Protein AF-A0A7K3F482-F1 (afdb_monomer_lite)

Secondary structure (DSSP, 8-state):
----EEEGGGS-SSSHHHHHHHHHHTT-SEEEEEEETTTHHHHTHHHHHHHHHTT----EEEEE-S--TT-SSHHHHHHHHHHHHHHHTT--

pLDDT: mean 95.77, std 5.41, range [56.22, 98.81]

Foldseek 3Di:
DDAAEDEQVVFDDDALVNSQVRCVVVPHPAYAYELEAPLVLLVCLVRVVVCVVVPHHHQHYDYDDPAACPDPDPVRNVRNVVSVVSNVVRND

Radius of gyration: 14.33 Å; chains: 1; bounding box: 32×23×43 Å

Structure (mmCIF, N/CA/C/O backbone):
data_AF-A0A7K3F482-F1
#
_entry.id   AF-A0A7K3F482-F1
#
loop_
_atom_site.group_PDB
_atom_site.id
_atom_site.type_symbol
_atom_site.label_atom_id
_atom_site.label_alt_id
_atom_site.label_comp_id
_atom_site.label_asym_id
_atom_site.label_entity_id
_atom_site.label_seq_id
_atom_site.pdbx_PDB_ins_code
_atom_site.Cartn_x
_atom_site.Cartn_y
_atom_site.Cartn_z
_atom_site.occupancy
_atom_site.B_iso_or_equiv
_atom_site.auth_seq_id
_atom_site.auth_comp_id
_atom_site.auth_asym_id
_atom_site.auth_atom_id
_atom_site.pdbx_PDB_model_num
ATOM 1 N N . MET A 1 1 ? 7.289 1.654 24.410 1.00 8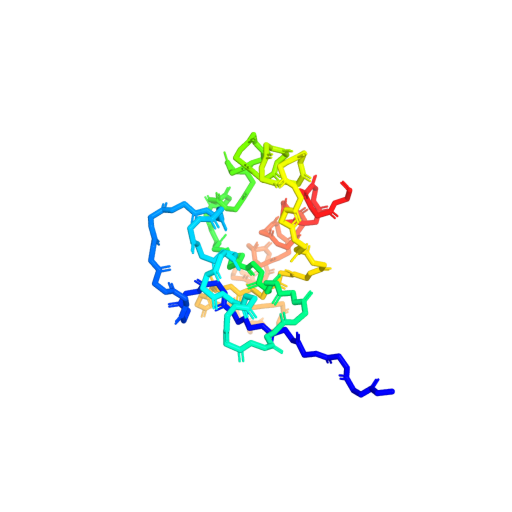1.00 1 MET A N 1
ATOM 2 C CA . MET A 1 1 ? 6.732 0.375 23.918 1.00 81.00 1 MET A CA 1
ATOM 3 C C . MET A 1 1 ? 7.048 0.246 22.441 1.00 81.00 1 MET A C 1
ATOM 5 O O . MET A 1 1 ? 7.129 1.272 21.773 1.00 81.00 1 MET A O 1
ATOM 9 N N . LEU A 1 2 ? 7.272 -0.979 21.966 1.00 94.19 2 LEU A N 1
ATOM 10 C CA . LEU A 1 2 ? 7.431 -1.286 20.544 1.00 94.19 2 LEU A CA 1
ATOM 11 C C . LEU A 1 2 ? 6.076 -1.112 19.843 1.00 94.19 2 LEU A C 1
ATOM 13 O O . LEU A 1 2 ? 5.087 -1.609 20.370 1.00 94.19 2 LEU A O 1
ATOM 17 N N . LYS A 1 3 ? 6.044 -0.422 18.696 1.00 96.81 3 LYS A N 1
ATOM 18 C CA . LYS A 1 3 ? 4.871 -0.380 17.813 1.00 96.81 3 LYS A CA 1
ATOM 19 C C . LYS A 1 3 ? 5.036 -1.395 16.693 1.00 96.81 3 LYS A C 1
ATOM 21 O O . LYS A 1 3 ? 6.134 -1.509 16.146 1.00 96.81 3 LYS A O 1
ATOM 26 N N . THR A 1 4 ? 3.969 -2.100 16.347 1.00 98.06 4 THR A N 1
ATOM 27 C CA . THR A 1 4 ? 3.980 -3.141 15.316 1.00 98.06 4 THR A CA 1
ATOM 28 C C . THR A 1 4 ? 2.949 -2.862 14.232 1.00 98.06 4 THR A C 1
ATOM 30 O O . THR A 1 4 ? 1.857 -2.372 14.503 1.00 98.06 4 THR A O 1
ATOM 33 N N . ALA A 1 5 ? 3.307 -3.182 12.993 1.00 98.25 5 ALA A N 1
ATOM 34 C CA . ALA A 1 5 ? 2.400 -3.160 11.856 1.00 98.25 5 ALA A CA 1
ATOM 35 C C . ALA A 1 5 ? 2.260 -4.573 11.286 1.00 98.25 5 ALA A C 1
ATOM 37 O O . ALA A 1 5 ? 3.153 -5.409 11.450 1.00 98.25 5 ALA A O 1
ATOM 38 N N . VAL A 1 6 ? 1.152 -4.825 10.599 1.00 98.50 6 VAL A N 1
ATOM 39 C CA . VAL A 1 6 ? 0.873 -6.091 9.915 1.00 98.50 6 VAL A CA 1
ATOM 40 C C . VAL A 1 6 ? 0.542 -5.830 8.452 1.00 98.50 6 VAL A C 1
ATOM 42 O O . VAL A 1 6 ? -0.156 -4.869 8.127 1.00 98.50 6 VAL A O 1
ATOM 45 N N . GLN A 1 7 ? 1.056 -6.675 7.559 1.00 98.38 7 GLN A N 1
ATOM 46 C CA . GLN A 1 7 ? 0.813 -6.520 6.129 1.00 98.38 7 GLN A CA 1
ATOM 47 C C . GLN A 1 7 ? -0.641 -6.833 5.763 1.00 98.38 7 GLN A C 1
ATOM 49 O O . GLN A 1 7 ? -1.212 -7.836 6.195 1.00 98.38 7 GLN A O 1
ATOM 54 N N . GLU A 1 8 ? -1.221 -5.983 4.920 1.00 98.31 8 GLU A N 1
ATOM 55 C CA . GLU A 1 8 ? -2.640 -5.957 4.561 1.00 98.31 8 GLU A CA 1
ATOM 56 C C . GLU A 1 8 ? -3.201 -7.309 4.07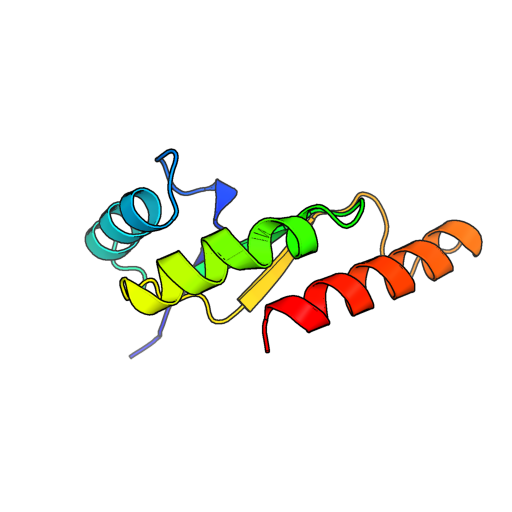3 1.00 98.31 8 GLU A C 1
ATOM 58 O O . GLU A 1 8 ? -4.368 -7.622 4.314 1.00 98.31 8 GLU A O 1
ATOM 63 N N . GLN A 1 9 ? -2.408 -8.115 3.363 1.00 97.19 9 GLN A N 1
ATOM 64 C CA . GLN A 1 9 ? -2.832 -9.414 2.824 1.00 97.19 9 GLN A CA 1
ATOM 65 C C . GLN A 1 9 ? -2.889 -10.541 3.858 1.00 97.19 9 GLN A C 1
ATOM 67 O O . GLN A 1 9 ? -3.372 -11.623 3.533 1.00 97.19 9 GLN A O 1
ATOM 72 N N . LEU A 1 10 ? -2.365 -10.315 5.062 1.00 97.75 10 LEU A N 1
ATOM 73 C CA . LEU A 1 10 ? -2.403 -11.283 6.159 1.00 97.75 10 LEU A CA 1
ATOM 74 C C . LEU A 1 10 ? -3.650 -11.103 7.037 1.00 97.75 10 LEU A C 1
ATOM 76 O O . LEU A 1 10 ? -3.965 -11.979 7.839 1.00 97.75 10 LEU A O 1
ATOM 80 N N . LEU A 1 11 ? -4.350 -9.975 6.889 1.00 98.19 11 LEU A N 1
ATOM 81 C CA . LEU A 1 11 ? -5.550 -9.648 7.649 1.00 98.19 11 LEU A CA 1
ATOM 82 C C . LEU A 1 11 ? -6.810 -10.198 6.958 1.00 98.19 11 LEU A C 1
ATOM 84 O O . LEU A 1 11 ? -6.974 -9.995 5.750 1.00 98.19 11 LEU A O 1
ATOM 88 N N . PRO A 1 12 ? -7.725 -10.850 7.700 1.00 97.94 12 PRO A N 1
ATOM 89 C CA . PRO A 1 12 ? -9.029 -11.231 7.173 1.00 97.94 12 PRO A CA 1
ATOM 90 C C . PRO A 1 12 ? -9.923 -9.999 6.967 1.00 97.94 12 PRO A C 1
ATOM 92 O O . PRO A 1 12 ? -9.781 -8.992 7.658 1.00 97.94 12 PRO A O 1
ATOM 95 N N . GLY A 1 13 ? -10.885 -10.110 6.051 1.00 97.06 13 GLY A N 1
ATOM 96 C CA . GLY A 1 13 ? -11.879 -9.073 5.773 1.00 97.06 13 GLY A CA 1
ATOM 97 C C . GLY A 1 13 ? -11.750 -8.462 4.378 1.00 97.06 13 GLY A C 1
ATOM 98 O O . GLY A 1 13 ? -10.668 -8.413 3.790 1.00 97.06 13 GLY A O 1
ATOM 99 N N . ASP A 1 14 ? -12.883 -7.982 3.865 1.00 97.00 14 ASP A N 1
ATOM 100 C CA . ASP A 1 14 ? -13.008 -7.470 2.494 1.00 97.00 14 ASP A CA 1
ATOM 101 C C . ASP A 1 14 ? -12.793 -5.951 2.391 1.00 97.00 14 ASP A C 1
ATOM 103 O O . ASP A 1 14 ? -12.623 -5.421 1.296 1.00 97.00 14 ASP A O 1
ATOM 107 N N . THR A 1 15 ? -12.772 -5.242 3.524 1.00 98.06 15 THR A N 1
ATOM 108 C CA . THR A 1 15 ? -12.539 -3.792 3.602 1.00 98.06 15 THR A CA 1
ATOM 109 C C . THR A 1 15 ? -11.387 -3.474 4.548 1.00 98.06 15 THR A C 1
ATOM 111 O O . THR A 1 15 ? -11.074 -4.254 5.451 1.00 98.06 15 THR A O 1
ATOM 114 N N . LEU A 1 16 ? -10.761 -2.307 4.378 1.00 98.25 16 LEU A N 1
ATOM 115 C CA . LEU A 1 16 ? -9.701 -1.847 5.282 1.00 98.25 16 LEU A CA 1
ATOM 116 C C . LEU A 1 16 ? -10.200 -1.652 6.715 1.00 98.25 16 LEU A C 1
ATOM 118 O O . LEU A 1 16 ? -9.454 -1.919 7.647 1.00 98.25 16 LEU A O 1
ATOM 122 N N . GLN A 1 17 ? -11.460 -1.263 6.895 1.00 98.56 17 GLN A N 1
ATOM 123 C CA . GLN A 1 17 ? -12.102 -1.122 8.199 1.00 98.56 17 GLN A CA 1
ATOM 124 C C . GLN A 1 17 ? -12.237 -2.484 8.891 1.00 98.56 17 GLN A C 1
ATOM 126 O O . GLN A 1 17 ? -11.789 -2.637 10.020 1.00 98.56 17 GLN A O 1
ATOM 131 N N . ALA A 1 18 ? -12.746 -3.508 8.196 1.00 98.62 18 ALA A N 1
ATOM 132 C CA . ALA A 1 18 ? -12.857 -4.854 8.766 1.00 98.62 18 ALA A CA 1
ATOM 133 C C . ALA A 1 18 ? -11.479 -5.454 9.100 1.00 98.62 18 ALA A C 1
ATOM 135 O O . ALA A 1 18 ? -11.293 -6.083 10.144 1.00 98.62 18 ALA A O 1
ATOM 136 N N . LYS A 1 19 ? -10.487 -5.215 8.233 1.00 98.81 19 LYS A N 1
ATOM 137 C CA . LYS A 1 19 ? -9.091 -5.590 8.484 1.00 98.81 19 LYS A CA 1
ATOM 138 C C . LYS A 1 19 ? -8.515 -4.856 9.696 1.00 98.81 19 LYS A C 1
ATOM 140 O O . LYS A 1 19 ? -7.774 -5.456 10.471 1.00 98.81 19 LYS A O 1
ATOM 145 N N . TRP A 1 20 ? -8.855 -3.582 9.869 1.00 98.69 20 TRP A N 1
ATOM 146 C CA . TRP A 1 20 ? -8.415 -2.759 10.992 1.00 98.69 20 TRP A CA 1
ATOM 147 C C . TRP A 1 20 ? -9.017 -3.213 12.317 1.00 98.69 20 TRP A C 1
ATOM 149 O O . TRP A 1 20 ? -8.275 -3.383 13.283 1.00 98.69 20 TRP A O 1
ATOM 159 N N . ASP A 1 21 ? -10.311 -3.532 12.333 1.00 98.62 21 ASP A N 1
ATOM 160 C CA . ASP A 1 21 ? -10.979 -4.106 13.502 1.00 98.62 21 ASP A CA 1
ATOM 161 C C . ASP A 1 21 ? -10.263 -5.378 13.974 1.00 98.62 21 ASP A C 1
ATOM 163 O O . ASP A 1 21 ? -10.008 -5.550 15.170 1.00 98.62 21 ASP A O 1
ATOM 167 N N . PHE A 1 2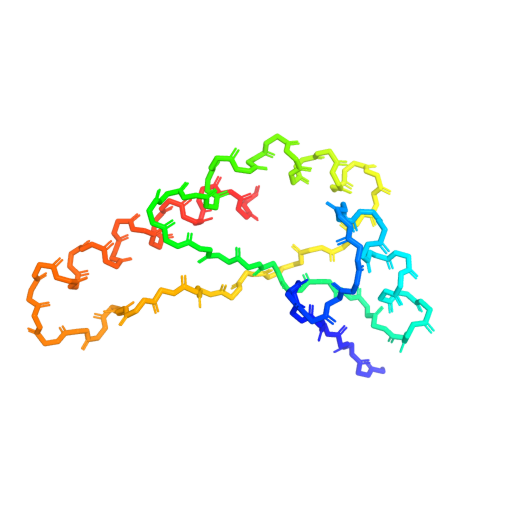2 ? -9.883 -6.256 13.039 1.00 98.62 22 PHE A N 1
ATOM 168 C CA . PHE A 1 22 ? -9.103 -7.449 13.362 1.00 98.62 22 PHE A CA 1
ATOM 169 C C . PHE A 1 22 ? -7.685 -7.104 13.838 1.00 98.62 22 PHE A C 1
ATOM 171 O O . PHE A 1 22 ? -7.224 -7.654 14.837 1.00 98.62 22 PHE A O 1
ATOM 178 N N . ALA A 1 23 ? -6.986 -6.196 13.150 1.00 98.50 23 ALA A N 1
ATOM 179 C CA . ALA A 1 23 ? -5.624 -5.797 13.503 1.00 98.50 23 ALA A CA 1
ATOM 180 C C . ALA A 1 23 ? -5.547 -5.250 14.937 1.00 98.50 23 ALA A C 1
ATOM 182 O O . ALA A 1 23 ? -4.666 -5.651 15.699 1.00 98.50 23 ALA A O 1
ATOM 183 N N . GLN A 1 24 ? -6.513 -4.416 15.331 1.00 98.31 24 GLN A N 1
ATOM 184 C CA . GLN A 1 24 ? -6.620 -3.895 16.691 1.00 98.31 24 GLN A CA 1
ATOM 185 C C . GLN A 1 24 ? -6.874 -5.004 17.716 1.00 98.31 24 GLN A C 1
ATOM 187 O O . GLN A 1 24 ? -6.219 -5.038 18.757 1.00 98.31 24 GLN A O 1
ATOM 192 N N . GLN A 1 25 ? -7.788 -5.937 17.427 1.00 98.38 25 GLN A N 1
ATOM 193 C CA . GLN A 1 25 ? -8.056 -7.086 18.303 1.00 98.38 25 GLN A CA 1
ATOM 194 C C . GLN A 1 25 ? -6.828 -7.992 18.465 1.00 98.38 25 GLN A C 1
ATOM 196 O O . GLN A 1 25 ? -6.612 -8.553 19.538 1.00 98.38 25 GLN A O 1
ATOM 201 N N . ALA A 1 26 ? -6.009 -8.107 17.419 1.00 98.00 26 ALA A N 1
ATOM 202 C CA . ALA A 1 26 ? -4.758 -8.857 17.427 1.00 98.00 26 ALA A CA 1
ATOM 203 C C . ALA A 1 26 ? -3.579 -8.098 18.073 1.00 98.00 26 ALA A C 1
ATOM 205 O O . ALA A 1 26 ? -2.514 -8.685 18.262 1.00 98.00 26 ALA A O 1
ATOM 206 N N . GLY A 1 27 ? -3.755 -6.823 18.442 1.00 98.00 27 GLY A N 1
ATOM 207 C CA . GLY A 1 27 ? -2.742 -6.014 19.126 1.00 98.00 27 GLY A CA 1
ATOM 208 C C . GLY A 1 27 ? -1.745 -5.299 18.209 1.00 98.00 27 GLY A C 1
ATOM 209 O O . GLY A 1 27 ? -0.698 -4.869 18.691 1.00 98.00 27 GLY A O 1
ATOM 210 N N . TYR A 1 28 ? -2.043 -5.165 16.914 1.00 98.50 28 TYR A N 1
ATOM 211 C CA . TYR A 1 28 ? -1.243 -4.359 15.991 1.00 98.50 28 TYR A CA 1
ATOM 212 C C . TYR A 1 28 ? -1.610 -2.875 16.078 1.00 98.50 28 TYR A C 1
ATOM 214 O O . TYR A 1 28 ? -2.767 -2.509 16.279 1.00 98.50 28 TYR A O 1
ATOM 222 N N . ASP A 1 29 ? -0.620 -2.013 15.861 1.00 98.44 29 ASP A N 1
ATOM 223 C CA . ASP A 1 29 ? -0.774 -0.557 15.906 1.00 98.44 29 ASP A CA 1
ATOM 224 C C . ASP A 1 29 ? -1.074 0.058 14.530 1.00 98.44 29 ASP A C 1
ATOM 226 O O . ASP A 1 29 ? -1.406 1.241 14.447 1.00 98.44 29 ASP A O 1
ATOM 230 N N . ALA A 1 30 ? -0.893 -0.707 13.448 1.00 98.31 30 ALA A N 1
ATOM 231 C CA . ALA A 1 30 ? -0.996 -0.213 12.079 1.00 98.31 30 ALA A CA 1
ATOM 232 C C . ALA A 1 30 ? -1.144 -1.333 11.034 1.00 98.31 30 ALA A C 1
ATOM 234 O O . ALA A 1 30 ? -0.758 -2.482 11.262 1.00 98.31 30 ALA A O 1
ATOM 235 N N . ILE A 1 31 ? -1.621 -0.955 9.847 1.00 98.56 31 ILE A N 1
ATOM 236 C CA . ILE A 1 31 ? -1.621 -1.777 8.634 1.00 98.56 31 ILE A CA 1
ATOM 237 C C . ILE A 1 31 ? -0.516 -1.290 7.689 1.00 98.56 31 ILE A C 1
ATOM 239 O O . ILE A 1 31 ? -0.463 -0.113 7.339 1.00 98.56 31 ILE A O 1
ATOM 243 N N . GLU A 1 32 ? 0.339 -2.201 7.231 1.00 98.12 32 GLU A N 1
ATOM 244 C CA . GLU A 1 32 ? 1.218 -1.964 6.085 1.00 98.12 32 GLU A CA 1
ATOM 245 C C . GLU A 1 32 ? 0.481 -2.370 4.805 1.00 98.12 32 GLU A C 1
ATOM 247 O O . GLU A 1 32 ? 0.198 -3.546 4.568 1.00 98.12 32 GLU A O 1
ATOM 252 N N . LEU A 1 33 ? 0.125 -1.380 3.994 1.00 97.81 33 LEU A N 1
ATOM 253 C CA . LEU A 1 33 ? -0.674 -1.546 2.785 1.00 97.81 33 LEU A CA 1
ATOM 254 C C . LEU A 1 33 ? 0.067 -2.344 1.706 1.00 97.81 33 LEU A C 1
ATOM 256 O O . LEU A 1 33 ? 1.290 -2.286 1.582 1.00 97.81 33 LEU A O 1
ATOM 260 N N . ARG A 1 34 ? -0.686 -3.054 0.864 1.00 96.50 34 ARG A N 1
ATOM 261 C CA . ARG A 1 34 ? -0.135 -3.835 -0.248 1.00 96.50 34 ARG A CA 1
ATOM 262 C C . ARG A 1 34 ? -0.057 -3.001 -1.528 1.00 96.50 34 ARG A C 1
ATOM 264 O O . ARG A 1 34 ? -1.060 -2.782 -2.213 1.00 96.50 34 ARG A O 1
ATOM 271 N N . GLY A 1 35 ? 1.154 -2.594 -1.887 1.00 95.44 35 GLY A N 1
ATOM 272 C CA . GLY A 1 35 ? 1.485 -1.816 -3.079 1.00 95.44 35 GLY A CA 1
ATOM 273 C C . GLY A 1 35 ? 1.625 -2.684 -4.323 1.00 95.44 35 GLY A C 1
ATOM 274 O O . GLY A 1 35 ? 2.738 -2.891 -4.809 1.00 95.44 35 GLY A O 1
ATOM 275 N N . LYS A 1 36 ? 0.507 -3.209 -4.838 1.00 95.06 36 LYS A N 1
ATOM 276 C CA . LYS A 1 36 ? 0.502 -3.959 -6.105 1.00 95.06 36 LYS A CA 1
ATOM 277 C C . LYS A 1 36 ? 0.958 -3.088 -7.283 1.00 95.06 36 LYS A C 1
ATOM 279 O O . LYS A 1 36 ? 0.640 -1.896 -7.331 1.00 95.06 36 LYS A O 1
ATOM 284 N N . GLY A 1 37 ? 1.665 -3.715 -8.224 1.00 94.31 37 GLY A N 1
ATOM 285 C CA . GLY A 1 37 ? 2.056 -3.128 -9.512 1.00 94.31 37 GLY A CA 1
ATOM 286 C C . GLY A 1 37 ? 0.879 -2.846 -10.452 1.00 94.31 37 GLY A C 1
ATOM 287 O O . GLY A 1 37 ? -0.275 -2.792 -10.024 1.00 94.31 37 GLY A O 1
ATOM 288 N N . ASP A 1 38 ? 1.180 -2.644 -11.735 1.00 95.38 38 ASP A N 1
ATOM 289 C CA . ASP A 1 38 ? 0.213 -2.284 -12.785 1.00 95.38 38 ASP A CA 1
ATOM 290 C C . ASP A 1 38 ? -0.632 -1.043 -12.446 1.00 95.38 38 ASP A C 1
ATOM 292 O O . ASP A 1 38 ? -1.791 -0.924 -12.841 1.00 95.38 38 ASP A O 1
ATOM 296 N N . LEU A 1 39 ? -0.057 -0.116 -11.670 1.00 94.19 39 LEU A N 1
ATOM 297 C CA . LEU A 1 39 ? -0.725 1.081 -11.146 1.00 94.19 39 LEU A CA 1
ATOM 298 C C . LEU A 1 39 ? -1.972 0.781 -10.286 1.00 94.19 39 LEU A C 1
ATOM 300 O O . LEU A 1 39 ? -2.711 1.699 -9.917 1.00 94.19 39 LEU A O 1
ATOM 304 N N . LEU A 1 40 ? -2.195 -0.483 -9.904 1.00 94.88 40 LEU A N 1
ATOM 305 C CA . LEU A 1 40 ? -3.372 -0.908 -9.146 1.00 94.88 40 LEU A CA 1
ATOM 306 C C . LEU A 1 40 ? -3.434 -0.230 -7.784 1.00 94.88 40 LEU A C 1
ATOM 308 O O . LEU A 1 40 ? -4.516 0.139 -7.335 1.00 94.88 40 LEU A O 1
ATOM 312 N N . PHE A 1 41 ? -2.292 -0.010 -7.135 1.00 95.44 41 PHE A N 1
ATOM 313 C CA . PHE A 1 41 ? -2.279 0.696 -5.860 1.00 95.44 41 PHE A CA 1
ATOM 314 C C . PHE A 1 41 ? -2.789 2.142 -5.987 1.00 95.44 41 PHE A C 1
ATOM 316 O O . PHE A 1 41 ? -3.580 2.582 -5.158 1.00 95.44 41 PHE A O 1
ATOM 323 N N . ALA A 1 42 ? -2.437 2.855 -7.062 1.00 94.62 42 ALA A N 1
ATOM 324 C CA . ALA A 1 42 ? -2.935 4.213 -7.291 1.00 94.62 42 ALA A CA 1
ATOM 325 C C . ALA A 1 42 ? -4.431 4.278 -7.593 1.00 94.62 42 ALA A C 1
ATOM 327 O O . ALA A 1 42 ? -5.095 5.234 -7.193 1.00 94.62 42 ALA A O 1
ATOM 328 N N . SER A 1 43 ? -4.996 3.227 -8.191 1.00 95.00 43 SER A N 1
ATOM 329 C CA . SER A 1 43 ? -6.448 3.137 -8.378 1.00 95.00 43 SER A CA 1
ATOM 330 C C . SER A 1 43 ? -7.237 3.099 -7.056 1.00 95.00 43 SER A C 1
ATOM 332 O O . SER A 1 43 ? -8.423 3.426 -7.046 1.00 95.00 43 SER A O 1
ATOM 334 N N . ARG A 1 44 ? -6.585 2.772 -5.927 1.00 95.69 44 ARG A N 1
ATOM 335 C CA . ARG A 1 44 ? -7.209 2.689 -4.596 1.00 95.69 44 ARG A CA 1
ATOM 336 C C . ARG A 1 44 ? -7.287 4.022 -3.852 1.00 95.69 44 ARG A C 1
ATOM 338 O O . ARG A 1 44 ? -7.784 4.038 -2.732 1.00 95.69 44 ARG A O 1
ATOM 345 N N . LEU A 1 45 ? -6.833 5.141 -4.426 1.00 95.44 45 LEU A N 1
ATOM 346 C CA . LEU A 1 45 ? -6.743 6.421 -3.704 1.00 95.44 45 LEU A CA 1
ATOM 347 C C . LEU A 1 45 ? -8.039 6.795 -2.959 1.00 95.44 45 LEU A C 1
ATOM 349 O O . LEU A 1 45 ? -7.985 7.177 -1.793 1.00 95.44 45 LEU A O 1
ATOM 353 N N . GLY A 1 46 ? -9.204 6.637 -3.595 1.00 95.50 46 GLY A N 1
ATOM 354 C CA . GLY A 1 46 ? -10.494 6.932 -2.959 1.00 95.50 46 GLY A CA 1
ATOM 355 C C . GLY A 1 46 ? -10.825 6.017 -1.771 1.00 95.50 46 GLY A C 1
ATOM 356 O O . GLY A 1 46 ? -11.272 6.502 -0.733 1.00 95.50 46 GLY A O 1
ATOM 357 N N . GLU A 1 47 ? -10.563 4.711 -1.896 1.00 96.31 47 GLU A N 1
ATOM 358 C CA . GLU A 1 47 ? -10.724 3.721 -0.817 1.00 96.31 47 GLU A CA 1
ATOM 359 C C . GLU A 1 47 ? -9.825 4.073 0.376 1.00 96.31 47 GLU A C 1
ATOM 361 O O . GLU A 1 47 ? -10.289 4.135 1.513 1.00 96.31 47 GLU A O 1
ATOM 366 N N . LEU A 1 48 ? -8.551 4.367 0.106 1.00 96.81 48 LEU A N 1
ATOM 367 C CA . LEU A 1 48 ? -7.545 4.684 1.121 1.00 96.81 48 LEU A CA 1
ATOM 368 C C . LEU A 1 48 ? -7.864 5.988 1.855 1.00 96.81 48 LEU A C 1
ATOM 370 O O . LEU A 1 48 ? -7.776 6.051 3.080 1.00 96.81 48 LEU A O 1
ATOM 374 N N . GLN A 1 49 ? -8.303 7.018 1.131 1.00 96.62 49 GLN A N 1
ATOM 375 C CA . GLN A 1 49 ? -8.754 8.270 1.737 1.00 96.62 49 GLN A CA 1
ATOM 376 C C . GLN A 1 49 ? -9.964 8.062 2.647 1.00 96.62 49 GLN A C 1
ATOM 378 O O . GLN A 1 49 ? -10.048 8.693 3.702 1.00 96.62 49 GLN A O 1
ATOM 383 N N . GLN A 1 50 ? -10.905 7.202 2.253 1.00 97.75 50 GLN A N 1
ATOM 384 C CA . GLN A 1 50 ? -12.061 6.897 3.088 1.00 97.75 50 GLN A CA 1
ATOM 385 C C . GLN A 1 50 ? -11.648 6.111 4.337 1.00 97.75 50 GLN A C 1
ATOM 387 O O . GLN A 1 50 ? -11.993 6.517 5.440 1.00 97.75 50 GLN A O 1
ATOM 392 N N . ALA A 1 51 ? -10.829 5.069 4.189 1.00 97.94 51 ALA A N 1
ATOM 393 C CA . ALA A 1 51 ? -10.306 4.299 5.316 1.00 97.94 51 ALA A CA 1
ATOM 394 C C . ALA A 1 51 ? -9.535 5.178 6.316 1.00 97.94 51 ALA A C 1
ATOM 396 O O . ALA A 1 51 ? -9.735 5.066 7.523 1.00 97.94 51 ALA A O 1
ATOM 397 N N . HIS A 1 52 ? -8.716 6.114 5.828 1.00 97.31 52 HIS A N 1
ATOM 398 C CA . HIS A 1 52 ? -8.031 7.084 6.682 1.00 97.31 52 HIS A CA 1
ATOM 399 C C . HIS A 1 52 ? -9.019 7.981 7.446 1.00 97.31 52 HIS A C 1
ATOM 401 O O . HIS A 1 52 ? -8.854 8.197 8.646 1.00 97.31 52 HIS A O 1
ATOM 407 N N . LYS A 1 53 ? -10.067 8.496 6.782 1.00 98.00 53 LYS A N 1
ATOM 408 C CA . LYS A 1 53 ? -11.126 9.286 7.445 1.00 98.00 53 LYS A CA 1
ATOM 409 C C . LYS A 1 53 ? -11.865 8.482 8.514 1.00 98.00 53 LYS A C 1
ATOM 411 O O . LYS A 1 53 ? -12.241 9.053 9.533 1.00 98.00 53 LYS A O 1
ATOM 416 N N . ASP A 1 54 ? -12.027 7.183 8.292 1.00 98.25 54 ASP A N 1
ATOM 417 C CA . ASP A 1 54 ? -12.676 6.263 9.226 1.00 98.25 54 ASP A CA 1
ATOM 418 C C . ASP A 1 54 ? -11.740 5.808 10.367 1.00 98.25 54 ASP A C 1
ATOM 420 O O . ASP A 1 54 ? -12.163 5.076 11.257 1.00 98.25 54 ASP A O 1
ATOM 424 N N . GLY A 1 55 ? -10.479 6.261 10.378 1.00 98.06 55 GLY A N 1
ATOM 425 C CA . GLY A 1 55 ? -9.528 6.035 11.469 1.00 98.06 55 GLY A CA 1
ATOM 426 C C . GLY A 1 55 ? -8.581 4.848 11.282 1.00 98.06 55 GLY A C 1
ATOM 427 O O . GLY A 1 55 ? -7.874 4.490 12.224 1.00 98.06 55 GLY A O 1
ATOM 428 N N . VAL A 1 56 ? -8.529 4.248 10.089 1.00 98.44 56 VAL A N 1
ATOM 429 C CA . VAL A 1 56 ? -7.572 3.176 9.783 1.00 98.44 56 VAL A CA 1
ATOM 430 C C . VAL A 1 56 ? -6.148 3.743 9.730 1.00 98.44 56 VAL A C 1
ATOM 432 O O . VAL A 1 56 ? -5.855 4.657 8.956 1.00 98.44 56 VAL A O 1
ATOM 435 N N . VAL A 1 57 ? -5.237 3.178 10.528 1.00 97.81 57 VAL A N 1
ATOM 436 C CA . VAL A 1 57 ? -3.830 3.612 10.604 1.00 97.81 57 VAL A CA 1
ATOM 437 C C . VAL A 1 57 ? -2.983 2.859 9.572 1.00 97.81 57 VAL A C 1
ATOM 439 O O . VAL A 1 57 ? -2.732 1.666 9.726 1.00 97.81 57 VAL A O 1
ATOM 442 N N . MET A 1 58 ? -2.525 3.558 8.525 1.00 97.38 58 MET A N 1
ATOM 443 C CA . MET A 1 58 ? -1.857 2.966 7.347 1.00 97.38 58 MET A CA 1
ATOM 444 C C . MET A 1 58 ? -0.540 3.686 6.983 1.00 97.38 58 MET A C 1
ATOM 446 O O . MET A 1 58 ? -0.477 4.382 5.971 1.00 97.38 58 MET A O 1
ATOM 450 N N . PRO A 1 59 ? 0.516 3.602 7.811 1.00 95.50 59 PRO A N 1
ATOM 451 C CA . PRO A 1 59 ? 1.686 4.474 7.698 1.00 95.50 59 PRO A CA 1
ATOM 452 C C . PRO A 1 59 ? 2.687 4.051 6.615 1.00 95.50 59 PRO A C 1
ATOM 454 O O . PRO A 1 59 ? 3.579 4.829 6.280 1.00 95.50 59 PRO A O 1
ATOM 457 N N . THR A 1 60 ? 2.601 2.819 6.111 1.00 95.94 60 THR A N 1
ATOM 458 C CA . THR A 1 60 ? 3.569 2.262 5.160 1.00 95.94 60 THR A CA 1
ATOM 459 C C . THR A 1 60 ? 2.877 1.453 4.072 1.00 95.94 60 THR A C 1
ATOM 461 O O . THR A 1 60 ? 1.749 0.985 4.231 1.00 95.94 60 THR A O 1
ATOM 464 N N . VAL A 1 61 ? 3.579 1.283 2.952 1.00 96.00 61 VAL A N 1
ATOM 465 C CA . VAL A 1 61 ? 3.205 0.386 1.857 1.00 96.00 61 VAL A CA 1
ATOM 466 C C . VAL A 1 61 ? 4.373 -0.543 1.581 1.00 96.00 61 VAL A C 1
ATOM 468 O O . VAL A 1 61 ? 5.506 -0.086 1.421 1.00 96.00 61 VAL A O 1
ATOM 471 N N . CYS A 1 62 ? 4.087 -1.837 1.4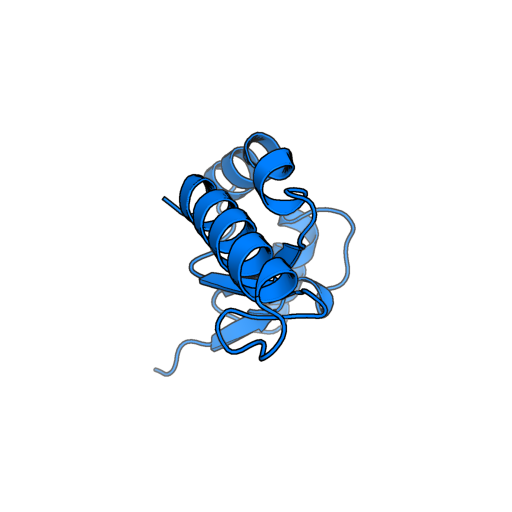74 1.00 95.75 62 CYS A N 1
ATOM 472 C CA . CYS A 1 62 ? 5.028 -2.825 0.976 1.00 95.75 62 CYS A CA 1
ATOM 473 C C . CYS A 1 62 ? 4.771 -3.079 -0.507 1.00 95.75 62 CYS A C 1
ATOM 475 O O . CYS A 1 62 ? 3.647 -3.379 -0.916 1.00 95.75 62 CYS A O 1
ATOM 477 N N . VAL A 1 63 ? 5.822 -2.969 -1.309 1.00 94.69 63 VAL A N 1
ATOM 478 C CA . VAL A 1 63 ? 5.769 -3.225 -2.747 1.00 94.69 63 VAL A CA 1
ATOM 479 C C . VAL A 1 63 ? 5.488 -4.703 -2.994 1.00 94.69 63 VAL A C 1
ATOM 481 O O . VAL A 1 63 ? 6.191 -5.566 -2.475 1.00 94.69 63 VAL A O 1
ATOM 484 N N . ASP A 1 64 ? 4.501 -4.985 -3.837 1.00 95.38 64 ASP A N 1
ATOM 485 C CA . ASP A 1 64 ? 4.163 -6.334 -4.282 1.00 95.38 64 ASP A CA 1
ATOM 486 C C . ASP A 1 64 ? 4.186 -6.400 -5.813 1.00 95.38 64 ASP A C 1
ATOM 488 O O . ASP A 1 64 ? 3.194 -6.122 -6.496 1.00 95.38 64 ASP A O 1
ATOM 492 N N . MET A 1 65 ? 5.370 -6.703 -6.345 1.00 94.56 65 MET A N 1
ATOM 493 C CA . MET A 1 65 ? 5.665 -6.803 -7.774 1.00 94.56 65 MET A CA 1
ATOM 494 C C . MET A 1 65 ? 6.700 -7.904 -8.025 1.00 94.56 65 MET A C 1
ATOM 496 O O . MET A 1 65 ? 7.514 -8.216 -7.159 1.00 94.56 65 MET A O 1
ATOM 500 N N . LEU A 1 66 ? 6.709 -8.467 -9.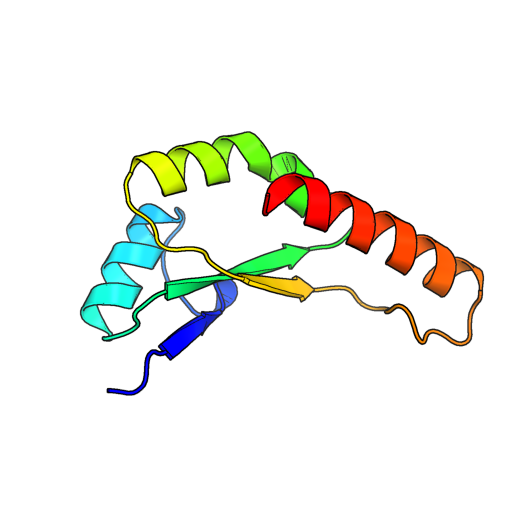237 1.00 94.50 66 LEU A N 1
ATOM 501 C CA . LEU A 1 66 ? 7.641 -9.539 -9.623 1.00 94.50 66 LEU A CA 1
ATOM 502 C C . LEU A 1 66 ? 9.061 -9.048 -9.952 1.00 94.50 66 LEU A C 1
ATOM 504 O O . LEU A 1 66 ? 9.955 -9.857 -10.187 1.00 94.50 66 LEU A O 1
ATOM 508 N N . HIS A 1 67 ? 9.272 -7.735 -9.998 1.00 95.50 67 HIS A N 1
ATOM 509 C CA . HIS A 1 67 ? 10.556 -7.114 -10.295 1.00 95.50 67 HIS A CA 1
ATOM 510 C C . HIS A 1 67 ? 10.724 -5.827 -9.473 1.00 95.50 67 HIS A C 1
ATOM 512 O O . HIS A 1 67 ? 9.773 -5.323 -8.874 1.00 95.50 67 HIS A O 1
ATOM 518 N N . PHE A 1 68 ? 11.952 -5.306 -9.410 1.00 95.12 68 PHE A N 1
ATOM 519 C CA . PHE A 1 68 ? 12.282 -4.164 -8.556 1.00 95.12 68 PHE A CA 1
ATOM 520 C C . PHE A 1 68 ? 13.339 -3.250 -9.184 1.00 95.12 68 PHE A C 1
ATOM 522 O O . PHE A 1 68 ? 13.891 -3.544 -10.243 1.00 95.12 68 PHE A O 1
ATOM 529 N N . LEU A 1 69 ? 13.662 -2.149 -8.497 1.00 95.00 69 LEU A N 1
ATOM 530 C CA . LEU A 1 69 ? 14.617 -1.118 -8.935 1.00 95.00 69 LEU A CA 1
ATOM 531 C C . LEU A 1 69 ? 16.020 -1.668 -9.261 1.00 95.00 69 LEU A C 1
ATOM 533 O O . LEU A 1 69 ? 16.771 -1.047 -10.008 1.00 95.00 69 LEU A O 1
ATOM 537 N N . GLY A 1 70 ? 16.375 -2.825 -8.698 1.00 95.69 70 GLY A N 1
ATOM 538 C CA . GLY A 1 70 ? 17.638 -3.522 -8.945 1.00 95.69 70 GLY A CA 1
ATOM 539 C C . GLY A 1 70 ? 17.607 -4.537 -10.092 1.00 95.69 70 GLY A C 1
ATOM 540 O O . GLY A 1 70 ? 18.546 -5.320 -10.203 1.00 95.69 70 GLY A O 1
ATOM 541 N N . ALA A 1 71 ? 16.549 -4.587 -10.910 1.00 97.75 71 ALA A N 1
ATOM 542 C CA . ALA A 1 71 ? 16.476 -5.526 -12.027 1.00 97.75 71 ALA A CA 1
ATOM 543 C C . ALA A 1 71 ? 17.627 -5.306 -13.030 1.00 97.75 71 ALA A C 1
ATOM 545 O O . ALA A 1 71 ? 17.955 -4.170 -13.400 1.00 97.75 71 ALA A O 1
ATOM 546 N N . PHE A 1 72 ? 18.236 -6.415 -13.471 1.00 97.75 72 PHE A N 1
ATOM 547 C CA . PHE A 1 72 ? 19.272 -6.403 -14.510 1.00 97.75 72 PHE A CA 1
ATOM 548 C C . PHE A 1 72 ? 18.698 -6.029 -15.875 1.00 97.75 72 PHE A C 1
ATOM 550 O O . PHE A 1 72 ? 19.342 -5.306 -16.633 1.00 97.75 72 PHE A O 1
ATOM 557 N N . ASP A 1 73 ? 17.477 -6.484 -16.150 1.00 98.44 73 ASP A N 1
ATOM 558 C CA . ASP A 1 73 ? 16.706 -6.066 -17.312 1.00 98.44 73 ASP A CA 1
ATOM 559 C C . ASP A 1 73 ? 16.345 -4.576 -17.192 1.00 98.44 73 ASP A C 1
ATOM 561 O O . ASP A 1 73 ? 15.802 -4.122 -16.177 1.00 98.44 73 ASP A O 1
ATOM 565 N N . GLU A 1 74 ? 16.704 -3.799 -18.213 1.00 98.25 74 GLU A N 1
ATOM 566 C CA . GLU A 1 74 ? 16.490 -2.356 -18.215 1.00 98.25 74 GLU A CA 1
ATOM 567 C C . GLU A 1 74 ? 15.004 -1.995 -18.247 1.00 98.25 74 GLU A C 1
ATOM 569 O O . GLU A 1 74 ? 14.594 -1.064 -17.552 1.00 98.25 74 GLU A O 1
ATOM 574 N N . ASP A 1 75 ? 14.200 -2.730 -19.009 1.00 98.19 75 ASP A N 1
ATOM 575 C CA . ASP A 1 75 ? 12.779 -2.453 -19.171 1.00 98.19 75 ASP A CA 1
ATOM 576 C C . ASP A 1 75 ? 12.046 -2.700 -17.851 1.00 98.19 75 ASP A C 1
ATOM 578 O O . ASP A 1 75 ? 11.293 -1.833 -17.400 1.00 98.19 75 ASP A O 1
ATOM 582 N N . LEU A 1 76 ? 12.362 -3.805 -17.165 1.00 98.06 76 LEU A N 1
ATOM 583 C CA . LEU A 1 76 ? 11.850 -4.082 -15.819 1.00 98.06 76 LEU A CA 1
ATOM 584 C C . LEU A 1 76 ? 12.295 -3.019 -14.811 1.00 98.06 76 LEU A C 1
ATOM 586 O O . LEU A 1 76 ? 11.510 -2.574 -13.978 1.00 98.06 76 LEU A O 1
ATOM 590 N N . ARG A 1 77 ? 13.547 -2.557 -14.875 1.00 97.94 77 ARG A N 1
ATOM 591 C CA . ARG A 1 77 ? 14.010 -1.494 -13.973 1.00 97.94 77 ARG A CA 1
ATOM 592 C C . ARG A 1 77 ? 13.262 -0.181 -14.214 1.00 97.94 77 ARG A C 1
ATOM 594 O O . ARG A 1 77 ? 12.916 0.505 -13.249 1.00 97.94 77 ARG A O 1
ATOM 601 N N . ARG A 1 78 ? 13.019 0.188 -15.477 1.00 98.00 78 ARG A N 1
ATOM 602 C CA . ARG A 1 78 ? 12.245 1.391 -15.823 1.00 98.00 78 ARG A CA 1
ATOM 603 C C . ARG A 1 78 ? 10.792 1.267 -15.367 1.00 98.00 78 ARG A C 1
ATOM 605 O O . ARG A 1 78 ? 10.275 2.244 -14.823 1.00 98.00 78 ARG A O 1
ATOM 612 N N . ASP A 1 79 ? 10.172 0.097 -15.526 1.00 97.69 79 ASP A N 1
ATOM 613 C CA . ASP A 1 79 ? 8.818 -0.148 -15.019 1.00 97.69 79 ASP A CA 1
ATOM 614 C C . ASP A 1 79 ? 8.767 -0.023 -13.491 1.00 97.69 79 ASP A C 1
ATOM 616 O O . ASP A 1 79 ? 8.004 0.795 -12.984 1.00 97.69 79 ASP A O 1
ATOM 620 N N . ALA A 1 80 ? 9.672 -0.673 -12.748 1.00 97.50 80 ALA A N 1
ATOM 621 C CA . ALA A 1 80 ? 9.731 -0.538 -11.290 1.00 97.50 80 ALA A CA 1
ATOM 622 C C . ALA A 1 80 ? 9.820 0.927 -10.828 1.00 97.50 80 ALA A C 1
ATOM 624 O O . ALA A 1 80 ? 9.159 1.310 -9.864 1.00 97.50 80 ALA A O 1
ATOM 625 N N . VAL A 1 81 ? 10.596 1.777 -11.512 1.00 97.19 81 VAL A N 1
ATOM 626 C CA . VAL A 1 81 ? 10.653 3.217 -11.200 1.00 97.19 81 VAL A CA 1
ATOM 627 C C . VAL A 1 81 ? 9.300 3.897 -11.431 1.00 97.19 81 VAL A C 1
ATOM 629 O O . VAL A 1 81 ? 8.891 4.723 -10.612 1.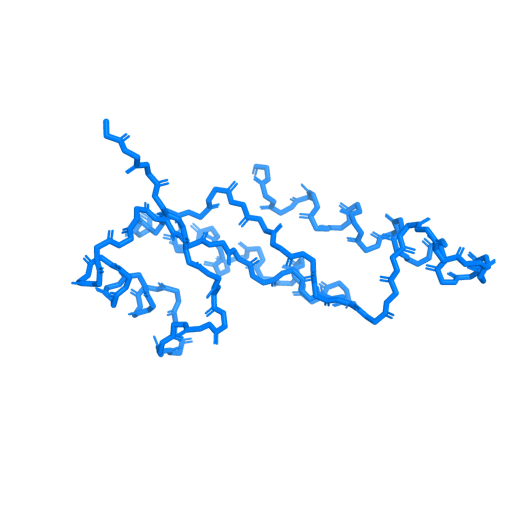00 97.19 81 VAL A O 1
ATOM 632 N N . ALA A 1 82 ? 8.604 3.580 -12.525 1.00 96.56 82 ALA A N 1
ATOM 633 C CA . ALA A 1 82 ? 7.280 4.129 -12.816 1.00 96.56 82 ALA A CA 1
ATOM 634 C C . ALA A 1 82 ? 6.241 3.686 -11.772 1.00 96.56 82 ALA A C 1
ATOM 636 O O . ALA A 1 82 ? 5.524 4.528 -11.225 1.00 96.56 82 ALA A O 1
ATOM 637 N N . GLN A 1 83 ? 6.228 2.398 -11.424 1.00 95.50 83 GLN A N 1
ATOM 638 C CA . GLN A 1 83 ? 5.340 1.830 -10.411 1.00 95.50 83 GLN A CA 1
ATOM 639 C C . GLN A 1 83 ? 5.596 2.452 -9.031 1.00 95.50 83 GLN A C 1
ATOM 641 O O . GLN A 1 83 ? 4.663 2.930 -8.389 1.00 95.50 83 GLN A O 1
ATOM 646 N N . MET A 1 84 ? 6.858 2.552 -8.597 1.00 94.38 84 MET A N 1
ATOM 647 C CA . MET A 1 84 ? 7.225 3.172 -7.315 1.00 94.38 84 MET A CA 1
ATOM 648 C C . MET A 1 84 ? 6.795 4.639 -7.236 1.00 94.38 84 MET A C 1
ATOM 650 O O . MET A 1 84 ? 6.252 5.072 -6.221 1.00 94.38 84 MET A O 1
ATOM 654 N N . LYS A 1 85 ? 6.991 5.411 -8.315 1.00 95.00 85 LYS A N 1
ATOM 655 C CA . LYS A 1 85 ? 6.501 6.795 -8.387 1.00 95.00 85 LYS A CA 1
ATOM 656 C C . LYS A 1 85 ? 4.986 6.849 -8.240 1.00 95.00 85 LYS A C 1
ATOM 658 O O . LYS A 1 85 ? 4.497 7.648 -7.452 1.00 95.00 85 LYS A O 1
ATOM 663 N N . SER A 1 86 ? 4.259 5.984 -8.947 1.00 93.62 86 SER A N 1
ATOM 664 C CA . SER A 1 86 ? 2.803 5.899 -8.823 1.00 93.62 86 SER A CA 1
ATOM 665 C C . SER A 1 86 ? 2.375 5.580 -7.393 1.00 93.62 86 SER A C 1
ATOM 667 O O . SER A 1 86 ? 1.445 6.204 -6.892 1.00 93.62 86 SER A O 1
ATOM 669 N N . GLN A 1 87 ? 3.053 4.655 -6.714 1.00 92.62 87 GLN A N 1
ATOM 670 C CA . GLN A 1 87 ? 2.708 4.293 -5.340 1.00 92.62 87 GLN A CA 1
ATOM 671 C C . GLN A 1 87 ? 2.944 5.447 -4.358 1.00 92.62 87 GLN A C 1
ATOM 673 O O . GLN A 1 87 ? 2.110 5.703 -3.491 1.00 92.62 87 GLN A O 1
ATOM 678 N N . LEU A 1 88 ? 4.023 6.212 -4.542 1.00 92.00 88 LEU A N 1
ATOM 679 C CA . LEU A 1 88 ? 4.322 7.385 -3.716 1.00 92.00 88 LEU A CA 1
ATOM 680 C C . LEU A 1 88 ? 3.301 8.524 -3.868 1.00 92.00 88 LEU A C 1
ATOM 682 O O . LEU A 1 88 ? 3.155 9.310 -2.940 1.00 92.00 88 LEU A O 1
ATOM 686 N N . THR A 1 89 ? 2.563 8.612 -4.983 1.00 88.44 89 THR A N 1
ATOM 687 C CA . THR A 1 89 ? 1.503 9.636 -5.140 1.00 88.44 89 THR A CA 1
ATOM 688 C C . THR A 1 89 ? 0.281 9.408 -4.248 1.00 88.44 89 THR A C 1
ATOM 690 O O . THR A 1 89 ? -0.571 10.285 -4.149 1.00 88.44 89 THR A O 1
ATOM 693 N N . VAL A 1 90 ? 0.189 8.238 -3.614 1.00 85.06 90 VAL A N 1
ATOM 694 C CA . VAL A 1 90 ? -0.994 7.770 -2.879 1.00 85.06 90 VAL A CA 1
ATOM 695 C C . VAL A 1 90 ? -0.784 7.802 -1.364 1.00 85.06 90 VAL A C 1
ATOM 697 O O . VAL A 1 90 ? -1.740 7.985 -0.623 1.00 85.06 90 VAL A O 1
ATOM 700 N N . ILE A 1 91 ? 0.457 7.600 -0.911 1.00 75.38 91 ILE A N 1
ATOM 701 C CA . ILE A 1 91 ? 0.842 7.513 0.514 1.00 75.38 91 ILE A CA 1
ATOM 702 C C . ILE A 1 91 ? 1.037 8.905 1.145 1.00 75.38 91 ILE A C 1
ATOM 704 O O . ILE A 1 91 ? 1.253 9.007 2.350 1.00 75.38 91 ILE A O 1
ATOM 708 N N . ALA A 1 92 ? 1.000 9.967 0.335 1.00 56.22 92 ALA A N 1
ATOM 709 C CA . ALA A 1 92 ? 1.267 11.341 0.755 1.00 56.22 92 ALA A CA 1
ATOM 710 C C . ALA A 1 92 ? 0.070 12.015 1.444 1.00 56.22 92 ALA A C 1
ATOM 712 O O . ALA A 1 92 ? -1.071 11.854 0.952 1.00 56.22 92 ALA A O 1
#

Sequence (92 aa):
MLKTAVQEQLLPGDTLQAKWDFAQQAGYDAIELRGKGDLLFASRLGELQQAHKDGVVMPTVCVDMLHFLGAFDEDLRRDAVAQMKSQLTVIA